Protein AF-A0A3D4FGC0-F1 (afdb_monomer_lite)

Sequence (82 aa):
MSNLNAIALLTATLRIATPLIFAALGGMFSERSGVVNIGLDGMMTIGAFFAVYGTYASGSPLIGIVCAMIAGGALALIHAVL

pLDDT: mean 92.66, std 7.6, range [55.06, 98.44]

Radius of gyration: 15.78 Å; chains: 1; bounding box: 44×25×35 Å

Foldseek 3Di:
DPDPPVVVVVVVCVVVVVVVVVLVVVQVVCVVVVHGCPCSVVLQVQLVVQLVVLCVVPVDSVSSNVSSCVRSVVVVVVSVVD

Secondary structure (DSSP, 8-state):
-----HHHHHHHHHHHHHHHHHHHHHHHHHHHTT---TTHHHHHHHHHHHHHHHHHHHS-HHHHHHHHHHHHHHHHHHHHH-

Structure (mmCIF, N/CA/C/O backbone):
data_AF-A0A3D4FGC0-F1
#
_entry.id   AF-A0A3D4FGC0-F1
#
loop_
_atom_site.group_PDB
_atom_site.id
_atom_site.type_symbol
_atom_site.label_atom_id
_atom_site.label_alt_id
_atom_site.label_comp_id
_atom_site.label_asym_id
_atom_site.label_entity_id
_atom_site.label_seq_id
_atom_site.pdbx_PDB_ins_code
_atom_site.Cartn_x
_atom_site.Cartn_y
_atom_site.Cartn_z
_atom_site.occupancy
_atom_site.B_iso_or_equiv
_atom_site.auth_seq_id
_atom_site.auth_comp_id
_atom_site.auth_asym_id
_atom_site.auth_atom_id
_atom_site.pdbx_PDB_model_num
ATOM 1 N N . MET A 1 1 ? 32.136 -9.197 -2.148 1.00 55.06 1 MET A N 1
ATOM 2 C CA . MET A 1 1 ? 31.515 -7.871 -1.909 1.00 55.06 1 MET A CA 1
ATOM 3 C C . MET A 1 1 ? 32.169 -6.758 -2.746 1.00 55.06 1 MET A C 1
ATOM 5 O O . MET A 1 1 ? 32.171 -5.607 -2.341 1.00 55.06 1 MET A O 1
ATOM 9 N N . SER A 1 2 ? 32.696 -7.073 -3.935 1.00 62.97 2 SER A N 1
ATOM 10 C CA . SER A 1 2 ? 33.579 -6.196 -4.725 1.00 62.97 2 SER A CA 1
ATOM 11 C C . SER A 1 2 ? 32.903 -5.447 -5.885 1.00 62.97 2 SER A C 1
ATOM 13 O O . SER A 1 2 ? 33.591 -4.742 -6.606 1.00 62.97 2 SER A O 1
ATOM 15 N N . ASN A 1 3 ? 31.578 -5.544 -6.051 1.00 62.50 3 ASN A N 1
ATOM 16 C CA . ASN A 1 3 ? 30.833 -4.862 -7.123 1.00 6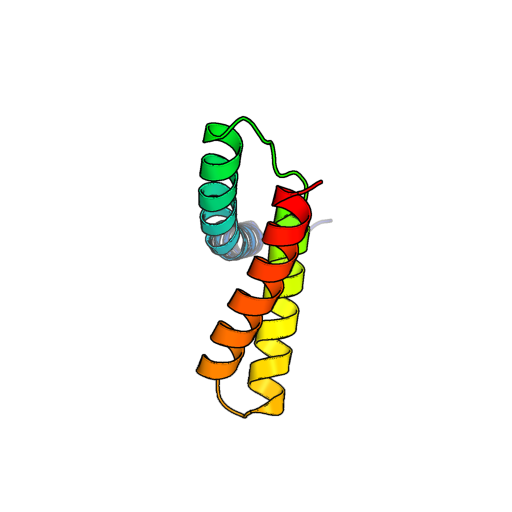2.50 3 ASN A CA 1
ATOM 17 C C . ASN A 1 3 ? 29.591 -4.138 -6.577 1.00 62.50 3 ASN A C 1
ATOM 19 O O . ASN A 1 3 ? 28.478 -4.324 -7.068 1.00 62.50 3 ASN A O 1
ATOM 23 N N . LEU A 1 4 ? 29.760 -3.334 -5.524 1.00 68.75 4 LEU A N 1
ATOM 24 C CA . LEU A 1 4 ? 28.736 -2.368 -5.124 1.00 68.75 4 LEU A CA 1
ATOM 25 C C . LEU A 1 4 ? 28.702 -1.258 -6.176 1.00 68.75 4 LEU A C 1
ATOM 27 O O . LEU A 1 4 ? 29.432 -0.274 -6.099 1.00 68.75 4 LEU A O 1
ATOM 31 N N . ASN A 1 5 ? 27.870 -1.447 -7.197 1.00 87.56 5 ASN A N 1
ATOM 32 C CA . ASN A 1 5 ? 27.607 -0.407 -8.174 1.00 87.56 5 ASN A CA 1
ATOM 33 C C . ASN A 1 5 ? 26.778 0.690 -7.491 1.00 87.56 5 ASN A C 1
ATOM 35 O O . ASN A 1 5 ? 25.567 0.541 -7.313 1.00 87.56 5 ASN A O 1
ATOM 39 N N . ALA A 1 6 ? 27.438 1.782 -7.099 1.00 88.38 6 ALA A N 1
ATOM 40 C CA . ALA A 1 6 ? 26.811 2.914 -6.418 1.00 88.38 6 ALA A CA 1
ATOM 41 C C . ALA A 1 6 ? 25.594 3.459 -7.188 1.00 88.38 6 ALA A C 1
ATOM 43 O O . ALA A 1 6 ? 24.600 3.845 -6.576 1.00 88.38 6 ALA A O 1
ATOM 44 N N . ILE A 1 7 ? 25.630 3.409 -8.524 1.00 91.50 7 ILE A N 1
ATOM 45 C CA . ILE A 1 7 ? 24.521 3.837 -9.386 1.00 91.50 7 ILE A CA 1
ATOM 46 C C . ILE A 1 7 ? 23.313 2.900 -9.230 1.00 91.50 7 ILE A C 1
ATOM 48 O O . ILE A 1 7 ? 22.176 3.361 -9.114 1.00 91.50 7 ILE A O 1
ATOM 52 N N . ALA A 1 8 ? 23.542 1.583 -9.183 1.00 91.31 8 ALA A N 1
ATOM 53 C CA . ALA A 1 8 ? 22.474 0.600 -8.994 1.00 91.31 8 ALA A CA 1
ATOM 54 C C . ALA A 1 8 ? 21.836 0.713 -7.601 1.00 91.31 8 ALA A C 1
ATOM 56 O O . ALA A 1 8 ? 20.610 0.667 -7.484 1.00 91.31 8 ALA A O 1
ATOM 57 N N . LEU A 1 9 ? 22.653 0.926 -6.561 1.00 92.44 9 LEU A N 1
ATOM 58 C CA . LEU A 1 9 ? 22.162 1.153 -5.202 1.00 92.44 9 LEU A CA 1
ATOM 59 C C . LEU A 1 9 ? 21.310 2.425 -5.131 1.00 92.44 9 LEU A C 1
ATOM 61 O O . LEU A 1 9 ? 20.188 2.376 -4.638 1.00 92.44 9 LEU A O 1
ATOM 65 N N . LEU A 1 10 ? 21.801 3.539 -5.685 1.00 93.25 10 LEU A N 1
ATOM 66 C CA . LEU A 1 10 ? 21.064 4.803 -5.719 1.00 93.25 10 LEU A CA 1
ATOM 67 C C . LEU A 1 10 ? 19.713 4.656 -6.435 1.00 93.25 10 LEU A C 1
ATOM 69 O O . LEU A 1 10 ? 18.695 5.138 -5.944 1.00 93.25 10 LEU A O 1
ATOM 73 N N . THR A 1 11 ? 19.688 3.940 -7.562 1.00 93.50 11 THR A N 1
ATOM 74 C CA . THR A 1 11 ? 18.457 3.703 -8.331 1.00 93.50 11 THR A CA 1
ATOM 75 C C . THR A 1 11 ? 17.438 2.887 -7.531 1.00 93.50 11 THR A C 1
ATOM 77 O O . THR A 1 11 ? 16.254 3.227 -7.506 1.00 93.50 11 THR A O 1
ATOM 80 N N . ALA A 1 12 ? 17.885 1.833 -6.838 1.00 92.81 12 ALA A N 1
ATOM 81 C CA . ALA A 1 12 ? 17.021 1.029 -5.976 1.00 92.81 12 ALA A CA 1
ATOM 82 C C . ALA A 1 12 ? 16.472 1.847 -4.795 1.00 92.81 12 ALA A C 1
ATOM 84 O O . ALA A 1 12 ? 15.270 1.799 -4.528 1.00 92.81 12 ALA A O 1
ATOM 85 N N . THR A 1 13 ? 17.323 2.652 -4.150 1.00 93.69 13 THR A N 1
ATOM 86 C CA . THR A 1 13 ? 16.929 3.538 -3.049 1.00 93.69 13 THR A CA 1
ATOM 87 C C . THR A 1 13 ? 15.830 4.504 -3.479 1.00 93.69 13 THR A C 1
ATOM 89 O O . THR A 1 13 ? 14.806 4.583 -2.810 1.00 93.69 13 THR A O 1
ATOM 92 N N . LEU A 1 14 ? 15.985 5.193 -4.615 1.00 93.88 14 LEU A N 1
ATOM 93 C CA . LEU A 1 14 ? 14.976 6.144 -5.101 1.00 93.88 14 LEU A CA 1
ATOM 94 C C . LEU A 1 14 ? 13.640 5.461 -5.436 1.00 93.88 14 LEU A C 1
ATOM 96 O O . LEU A 1 14 ? 12.566 5.984 -5.118 1.00 93.88 14 LEU A O 1
ATOM 100 N N . ARG A 1 15 ? 13.695 4.263 -6.033 1.00 92.94 15 ARG A N 1
ATOM 101 C CA . ARG A 1 15 ? 12.498 3.489 -6.384 1.00 92.94 15 ARG A CA 1
ATOM 102 C C . ARG A 1 15 ? 11.705 3.050 -5.152 1.00 92.94 15 ARG A C 1
ATOM 104 O O . ARG A 1 15 ? 10.481 3.071 -5.207 1.00 92.94 15 ARG A O 1
ATOM 111 N N . ILE A 1 16 ? 12.381 2.666 -4.069 1.00 92.00 16 ILE A N 1
ATOM 112 C CA . ILE A 1 16 ? 11.738 2.231 -2.816 1.00 92.00 16 ILE A CA 1
ATOM 113 C C . ILE A 1 16 ? 11.343 3.435 -1.946 1.00 92.00 16 ILE A C 1
ATOM 115 O O . ILE A 1 16 ? 10.293 3.415 -1.310 1.00 92.00 16 ILE A O 1
ATOM 119 N N . ALA A 1 17 ? 12.120 4.520 -1.962 1.00 94.31 17 ALA A N 1
ATOM 120 C CA . ALA A 1 17 ? 11.806 5.735 -1.214 1.00 94.31 17 ALA A CA 1
ATOM 121 C C . ALA A 1 17 ? 10.469 6.354 -1.647 1.00 94.31 17 ALA A C 1
ATOM 123 O O . ALA A 1 17 ? 9.716 6.828 -0.806 1.00 94.31 17 ALA A O 1
ATOM 124 N N . THR A 1 18 ? 10.147 6.313 -2.943 1.00 92.19 18 THR A N 1
ATOM 125 C CA . THR A 1 18 ? 8.914 6.911 -3.482 1.00 92.19 18 THR A CA 1
ATOM 126 C C . THR A 1 18 ? 7.636 6.358 -2.820 1.00 92.19 18 THR A C 1
ATOM 128 O O . THR A 1 18 ? 6.889 7.154 -2.251 1.00 92.19 18 THR A O 1
ATOM 131 N N . PRO A 1 19 ? 7.360 5.036 -2.819 1.00 90.50 19 PRO A N 1
ATOM 132 C CA . PRO A 1 19 ? 6.208 4.490 -2.099 1.00 90.50 19 PRO A CA 1
ATOM 133 C C . PRO A 1 19 ? 6.312 4.676 -0.578 1.00 90.50 19 PRO A C 1
ATOM 135 O O . PRO A 1 19 ? 5.300 4.958 0.063 1.00 90.50 19 PRO A O 1
ATOM 138 N N . LEU A 1 20 ? 7.516 4.598 0.002 1.00 93.06 20 LEU A N 1
ATOM 139 C CA . LEU A 1 20 ? 7.708 4.801 1.441 1.00 93.06 20 LEU A CA 1
ATOM 140 C C . LEU A 1 20 ? 7.367 6.225 1.898 1.00 93.06 20 LEU A C 1
ATOM 142 O O . LEU A 1 20 ? 6.841 6.384 2.993 1.00 93.06 20 LEU A O 1
ATOM 146 N N . ILE A 1 21 ? 7.604 7.254 1.077 1.00 94.31 21 ILE A N 1
ATOM 147 C CA . ILE A 1 21 ? 7.204 8.635 1.393 1.00 94.31 21 ILE A CA 1
ATOM 148 C C . ILE A 1 21 ? 5.679 8.734 1.507 1.00 94.31 21 ILE A C 1
ATOM 150 O O . ILE A 1 21 ? 5.176 9.349 2.445 1.00 94.31 21 ILE A O 1
ATOM 154 N N . PHE A 1 22 ? 4.929 8.095 0.603 1.00 91.12 22 PHE A N 1
ATOM 155 C CA . PHE A 1 22 ? 3.465 8.070 0.690 1.00 91.12 22 PHE A CA 1
ATOM 156 C C . PHE A 1 22 ? 2.973 7.332 1.935 1.00 91.12 22 PHE A C 1
ATOM 158 O O . PHE A 1 22 ? 2.053 7.806 2.603 1.00 91.12 22 PHE A O 1
ATOM 165 N N . ALA A 1 23 ? 3.611 6.214 2.287 1.00 92.12 23 ALA A N 1
ATOM 166 C CA . ALA A 1 23 ? 3.316 5.513 3.530 1.00 92.12 23 ALA A CA 1
ATOM 167 C C . ALA A 1 23 ? 3.614 6.406 4.751 1.00 92.12 23 ALA A C 1
ATOM 169 O O . ALA A 1 23 ? 2.758 6.562 5.622 1.00 92.12 23 ALA A O 1
ATOM 170 N N . ALA A 1 24 ? 4.786 7.049 4.792 1.00 93.12 24 ALA A N 1
ATOM 171 C CA . ALA A 1 24 ? 5.210 7.926 5.883 1.00 93.12 24 ALA A CA 1
ATOM 172 C C . ALA A 1 24 ? 4.264 9.120 6.085 1.00 93.12 24 ALA A C 1
ATOM 174 O O . ALA A 1 24 ? 3.982 9.487 7.223 1.00 93.12 24 ALA A O 1
ATOM 175 N N . LEU A 1 25 ? 3.708 9.684 5.006 1.00 94.38 25 LEU A N 1
ATOM 176 C CA . LEU A 1 25 ? 2.659 10.704 5.098 1.00 94.38 25 LEU A CA 1
ATOM 177 C C . LEU A 1 25 ? 1.415 10.175 5.829 1.00 94.38 25 LEU A C 1
ATOM 179 O O . LEU A 1 25 ? 0.871 10.871 6.682 1.00 94.38 25 LEU A O 1
ATOM 183 N N . GLY A 1 26 ? 0.993 8.938 5.547 1.00 91.56 26 GLY A N 1
ATOM 184 C CA . GLY A 1 26 ? -0.075 8.259 6.288 1.00 91.56 26 GLY A CA 1
ATOM 185 C C . GLY A 1 26 ? 0.266 8.056 7.769 1.00 91.56 26 GLY A C 1
ATOM 186 O O . GLY A 1 26 ? -0.547 8.358 8.642 1.00 91.56 26 GLY A O 1
ATOM 187 N N . GLY A 1 27 ? 1.492 7.610 8.054 1.00 93.75 27 GLY A N 1
ATOM 188 C CA . GLY A 1 27 ? 2.008 7.449 9.417 1.00 93.75 27 GLY A CA 1
ATOM 189 C C . GLY A 1 27 ? 2.022 8.759 10.209 1.00 93.75 27 GLY A C 1
ATOM 190 O O . GLY A 1 27 ? 1.571 8.782 11.351 1.00 93.75 27 GLY A O 1
ATOM 191 N N . MET A 1 28 ? 2.419 9.868 9.579 1.00 94.88 28 MET A N 1
ATOM 192 C CA . MET A 1 28 ? 2.386 11.201 10.185 1.00 94.88 28 MET A CA 1
ATOM 193 C C . MET A 1 28 ? 0.968 11.578 10.641 1.00 94.88 28 MET A C 1
ATOM 195 O O . MET A 1 28 ? 0.809 12.121 11.730 1.00 94.88 28 MET A O 1
ATOM 199 N N . PHE A 1 29 ? -0.082 11.274 9.866 1.00 93.31 29 PHE A N 1
ATOM 200 C CA . PHE A 1 29 ? -1.461 11.513 10.319 1.00 93.31 29 PHE A CA 1
ATOM 201 C C . PHE A 1 29 ? -1.815 10.683 11.559 1.00 93.31 29 PHE A C 1
ATOM 203 O O . PHE A 1 29 ? -2.435 11.210 12.485 1.00 93.31 29 PHE A O 1
ATOM 210 N N . SER A 1 30 ? -1.378 9.423 11.604 1.00 92.56 30 SER A N 1
ATOM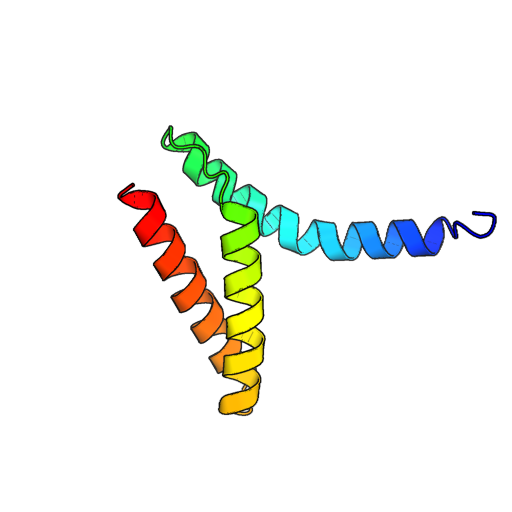 211 C CA . SER A 1 30 ? -1.549 8.554 12.772 1.00 92.56 30 SER A CA 1
ATOM 212 C C . SER A 1 30 ? -0.853 9.144 14.004 1.00 92.56 30 SER A C 1
ATOM 214 O O . SER A 1 30 ? -1.486 9.346 15.042 1.00 92.56 30 SER A O 1
ATOM 216 N N . GLU A 1 31 ? 0.409 9.556 13.871 1.00 95.00 31 GLU A N 1
ATOM 217 C CA . GLU A 1 31 ? 1.168 10.188 14.957 1.00 95.00 31 GLU A CA 1
ATOM 218 C C . GLU A 1 31 ? 0.519 11.489 15.444 1.00 95.00 31 GLU A C 1
ATOM 220 O O . GLU A 1 31 ? 0.488 11.761 16.644 1.00 95.00 31 GLU A O 1
ATOM 225 N N . ARG A 1 32 ? -0.076 12.276 14.537 1.00 94.56 32 ARG A N 1
ATOM 226 C CA . ARG A 1 32 ? -0.829 13.489 14.895 1.00 94.56 32 ARG A CA 1
ATOM 227 C C . ARG A 1 32 ? -2.095 13.196 15.703 1.00 94.56 32 ARG A C 1
ATOM 229 O O . ARG A 1 32 ? -2.511 14.068 16.461 1.00 94.56 32 ARG A O 1
ATOM 236 N N . SER A 1 33 ? -2.678 12.001 15.579 1.00 90.44 33 SER A N 1
ATOM 237 C CA . SER A 1 33 ? -3.771 11.527 16.445 1.00 90.44 33 SER A CA 1
ATOM 238 C C . SER A 1 33 ? -3.301 10.923 17.777 1.00 90.44 33 SER A C 1
ATOM 240 O O . SER A 1 33 ? -4.130 10.548 18.600 1.00 90.44 33 SER A O 1
ATOM 242 N N . GLY A 1 34 ? -1.986 10.856 18.016 1.00 91.81 34 GLY A N 1
ATOM 243 C CA . GLY A 1 34 ? -1.403 10.270 19.225 1.00 91.81 34 GLY A CA 1
ATOM 244 C C . GLY A 1 34 ? -1.258 8.745 19.182 1.00 91.81 34 GLY A C 1
ATOM 245 O O . GLY A 1 34 ? -0.913 8.150 20.200 1.00 91.81 34 GLY A O 1
ATOM 246 N N . VAL A 1 35 ? -1.484 8.114 18.023 1.00 91.81 35 VAL A N 1
ATOM 247 C CA . VAL A 1 35 ? -1.378 6.660 17.831 1.00 91.81 35 VAL A CA 1
ATOM 248 C C . VAL A 1 35 ? -0.263 6.364 16.834 1.00 91.81 35 VAL A C 1
ATOM 250 O O . VAL A 1 35 ? -0.365 6.687 15.651 1.00 91.81 35 VAL A O 1
ATOM 253 N N . VAL A 1 36 ? 0.823 5.749 17.297 1.00 91.25 36 VAL A N 1
ATOM 254 C CA . VAL A 1 36 ? 1.951 5.387 16.428 1.00 91.25 36 VAL A CA 1
ATOM 255 C C . VAL A 1 36 ? 1.639 4.085 15.691 1.00 91.25 36 VAL A C 1
ATOM 257 O O . VAL A 1 36 ? 1.464 3.037 16.311 1.00 91.25 36 VAL A O 1
ATOM 260 N N . ASN A 1 37 ? 1.625 4.135 14.358 1.00 91.50 37 ASN A N 1
ATOM 261 C CA . ASN A 1 37 ? 1.348 2.971 13.518 1.00 91.50 37 ASN A CA 1
ATOM 262 C C . ASN A 1 37 ? 2.643 2.260 13.091 1.00 91.50 37 ASN A C 1
ATOM 264 O O . ASN A 1 37 ? 3.208 2.530 12.031 1.00 91.50 37 ASN A O 1
ATOM 268 N N . ILE A 1 38 ? 3.094 1.309 13.912 1.00 91.38 38 ILE A N 1
ATOM 269 C CA . ILE A 1 38 ? 4.269 0.465 13.621 1.00 91.38 38 ILE A CA 1
ATOM 270 C C . ILE A 1 38 ? 3.972 -0.578 12.523 1.00 91.38 38 ILE A C 1
ATOM 272 O O . ILE A 1 38 ? 4.883 -1.083 11.872 1.00 91.38 38 ILE A O 1
ATOM 276 N N . GLY A 1 39 ? 2.694 -0.884 12.274 1.00 91.00 39 GLY A N 1
ATOM 277 C CA . GLY A 1 39 ? 2.252 -1.882 11.293 1.00 91.00 39 GLY A CA 1
ATOM 278 C C . GLY A 1 39 ? 2.203 -1.388 9.843 1.00 91.00 39 GLY A C 1
ATOM 279 O O . GLY A 1 39 ? 1.783 -2.138 8.960 1.00 91.00 39 GLY A O 1
ATOM 280 N N . LEU A 1 40 ? 2.614 -0.146 9.581 1.00 92.12 40 LEU A N 1
ATOM 281 C CA . LEU A 1 40 ? 2.476 0.531 8.289 1.00 92.12 40 LEU A CA 1
ATOM 282 C C . LEU A 1 40 ? 3.134 -0.226 7.119 1.00 92.12 40 LEU A C 1
ATOM 284 O O . LEU A 1 40 ? 2.542 -0.333 6.045 1.00 92.12 40 LEU A O 1
ATOM 288 N N . ASP A 1 41 ? 4.322 -0.799 7.329 1.00 90.50 41 ASP A N 1
ATOM 289 C CA . ASP A 1 41 ? 5.041 -1.573 6.301 1.00 90.50 41 ASP A CA 1
ATOM 290 C C . ASP A 1 41 ? 4.275 -2.857 5.913 1.00 90.50 41 ASP A C 1
ATOM 292 O O . ASP A 1 41 ? 4.197 -3.253 4.744 1.00 90.50 41 ASP A O 1
ATOM 296 N N . GLY A 1 42 ? 3.586 -3.458 6.890 1.00 92.75 42 GLY A N 1
ATOM 297 C CA . GLY A 1 42 ? 2.674 -4.580 6.673 1.00 92.75 42 GLY A CA 1
ATOM 298 C C . GLY A 1 42 ? 1.427 -4.178 5.884 1.00 92.75 42 GLY A C 1
ATOM 299 O O . GLY A 1 42 ? 1.049 -4.874 4.939 1.00 92.75 42 GLY A O 1
ATOM 300 N N . MET A 1 43 ? 0.821 -3.028 6.205 1.00 95.12 43 MET A N 1
ATOM 301 C CA . MET A 1 43 ? -0.329 -2.497 5.455 1.00 95.12 43 MET A CA 1
ATOM 302 C C . MET A 1 43 ? 0.036 -2.213 3.993 1.00 95.12 43 MET A C 1
ATOM 304 O O . MET A 1 43 ? -0.732 -2.549 3.090 1.00 95.12 43 MET A O 1
ATOM 308 N N . MET A 1 44 ? 1.230 -1.661 3.752 1.00 94.88 44 MET A N 1
ATOM 309 C CA . MET A 1 44 ? 1.754 -1.425 2.406 1.00 94.88 44 MET A CA 1
ATOM 310 C C . MET A 1 44 ? 1.958 -2.741 1.642 1.00 94.88 44 MET A C 1
ATOM 312 O O . MET A 1 44 ? 1.527 -2.859 0.493 1.00 94.88 44 MET A O 1
ATOM 316 N N . THR A 1 45 ? 2.555 -3.748 2.286 1.00 94.75 45 THR A N 1
ATOM 317 C CA . THR A 1 45 ? 2.796 -5.069 1.680 1.00 94.75 45 THR A CA 1
ATOM 318 C C . THR A 1 45 ? 1.488 -5.783 1.326 1.00 94.75 45 THR A C 1
ATOM 320 O O . THR A 1 45 ? 1.359 -6.339 0.233 1.00 94.75 45 THR A O 1
ATOM 323 N N . ILE A 1 46 ? 0.482 -5.718 2.204 1.00 96.94 46 ILE A N 1
ATOM 324 C CA . ILE A 1 46 ? -0.852 -6.277 1.942 1.00 96.94 46 ILE A CA 1
ATOM 325 C C . ILE A 1 46 ? -1.537 -5.543 0.789 1.00 96.94 46 ILE A C 1
ATOM 327 O O . ILE A 1 46 ? -2.051 -6.191 -0.125 1.00 96.94 46 ILE A O 1
ATOM 331 N N . GLY A 1 47 ? -1.494 -4.208 0.776 1.00 96.69 47 GLY A N 1
ATOM 332 C CA . GLY A 1 47 ? -2.008 -3.417 -0.340 1.00 96.69 47 GLY A CA 1
ATOM 333 C C . GLY A 1 47 ? -1.360 -3.814 -1.670 1.00 96.69 47 GLY A C 1
ATOM 334 O O . GLY A 1 47 ? -2.065 -4.058 -2.648 1.00 96.69 47 GLY A O 1
ATOM 335 N N . ALA A 1 48 ? -0.033 -3.968 -1.699 1.00 95.94 48 ALA A N 1
ATOM 336 C CA . ALA A 1 48 ? 0.702 -4.386 -2.892 1.00 95.94 48 ALA A CA 1
ATOM 337 C C . ALA A 1 48 ? 0.283 -5.782 -3.390 1.00 95.94 48 ALA A C 1
ATOM 339 O O . ALA A 1 48 ? 0.072 -5.967 -4.590 1.00 95.94 48 ALA A O 1
ATOM 340 N N . PHE A 1 49 ? 0.105 -6.750 -2.485 1.00 97.44 49 PHE A N 1
ATOM 341 C CA . PHE A 1 49 ? -0.373 -8.088 -2.842 1.00 97.44 49 PHE A CA 1
ATOM 342 C C . PHE A 1 49 ? -1.771 -8.045 -3.476 1.00 97.44 49 PHE A C 1
ATOM 344 O O . PHE A 1 49 ? -1.974 -8.583 -4.568 1.00 97.44 49 PHE A O 1
ATOM 351 N N . PHE A 1 50 ? -2.726 -7.359 -2.838 1.00 98.12 50 PHE A N 1
ATOM 352 C CA . PHE A 1 50 ? -4.091 -7.260 -3.357 1.00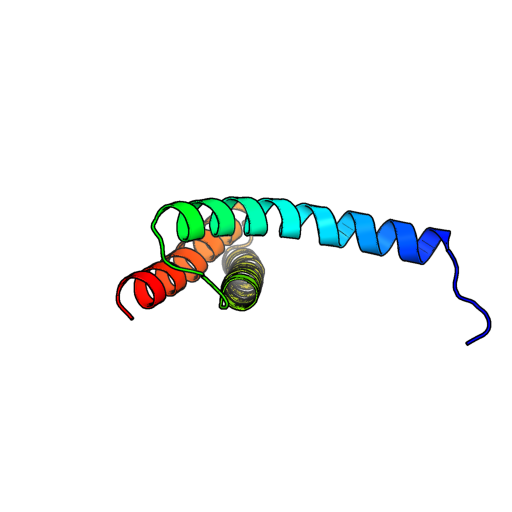 98.12 50 PHE A CA 1
ATOM 353 C C . PHE A 1 50 ? -4.189 -6.410 -4.632 1.00 98.12 50 PHE A C 1
ATOM 355 O O . PHE A 1 50 ? -5.065 -6.676 -5.456 1.00 98.12 50 PHE A O 1
ATOM 362 N N . ALA A 1 51 ? -3.266 -5.468 -4.856 1.00 98.00 51 ALA A N 1
ATOM 363 C CA . ALA A 1 51 ? -3.145 -4.755 -6.127 1.00 98.00 51 ALA A CA 1
ATOM 364 C C . ALA A 1 51 ? -2.846 -5.710 -7.286 1.00 98.00 51 ALA A C 1
ATOM 366 O O . ALA A 1 51 ? -3.527 -5.694 -8.317 1.00 98.00 51 ALA A O 1
ATOM 367 N N . VAL A 1 52 ? -1.832 -6.560 -7.104 1.00 97.94 52 VAL A N 1
ATOM 368 C CA . VAL A 1 52 ? -1.412 -7.541 -8.110 1.00 97.94 52 VAL A CA 1
ATOM 369 C C . VAL A 1 52 ? -2.497 -8.593 -8.305 1.00 97.94 52 VAL A C 1
ATOM 371 O O . VAL A 1 52 ? -2.873 -8.865 -9.442 1.00 97.94 52 VAL A O 1
ATOM 374 N N . TYR A 1 53 ? -3.054 -9.130 -7.216 1.00 98.06 53 TYR A N 1
ATOM 375 C CA . TYR A 1 53 ? -4.127 -10.120 -7.282 1.00 98.06 53 TYR A CA 1
ATOM 376 C C . TYR A 1 53 ? -5.378 -9.577 -7.987 1.00 98.06 53 TYR A C 1
ATOM 378 O O . TYR A 1 53 ? -5.893 -10.221 -8.898 1.00 98.06 53 TYR A O 1
ATOM 386 N N . GLY A 1 54 ? -5.839 -8.375 -7.624 1.00 98.06 54 GLY A N 1
ATOM 387 C CA . GLY A 1 54 ? -7.004 -7.744 -8.247 1.00 98.06 54 GLY A CA 1
ATOM 388 C C . GLY A 1 54 ? -6.782 -7.436 -9.729 1.00 98.06 54 GLY A C 1
ATOM 389 O O . GLY A 1 54 ? -7.669 -7.679 -10.549 1.00 98.06 54 GLY A O 1
ATOM 390 N N . THR A 1 55 ? -5.579 -6.981 -10.097 1.00 98.44 55 THR A N 1
ATOM 391 C CA . THR A 1 55 ? -5.200 -6.775 -11.507 1.00 98.44 55 THR A CA 1
ATOM 392 C C . THR A 1 55 ? -5.184 -8.095 -12.274 1.00 98.44 55 THR A C 1
ATOM 394 O O . THR A 1 55 ? -5.719 -8.166 -13.376 1.00 98.44 55 THR A O 1
ATOM 397 N N . TYR A 1 56 ? -4.615 -9.150 -11.686 1.00 98.00 56 TYR A N 1
ATOM 398 C CA . TYR A 1 56 ? -4.547 -10.477 -12.295 1.00 98.00 56 TYR A CA 1
ATOM 399 C C . TYR A 1 56 ? -5.938 -11.091 -12.503 1.00 98.00 56 TYR A C 1
ATOM 401 O O . TYR A 1 56 ? -6.239 -11.572 -13.590 1.00 98.00 56 TYR A O 1
ATOM 409 N N . ALA A 1 57 ? -6.802 -11.034 -11.487 1.00 97.50 57 ALA A N 1
ATOM 410 C CA . ALA A 1 57 ? -8.130 -11.638 -11.536 1.00 97.50 57 ALA A CA 1
ATOM 411 C C . ALA A 1 57 ? -9.093 -10.910 -12.489 1.00 97.50 57 ALA A C 1
ATOM 413 O O . ALA A 1 57 ? -9.972 -11.538 -13.072 1.00 97.50 57 ALA A O 1
ATOM 414 N N . SER A 1 58 ? -8.948 -9.591 -12.639 1.00 97.31 58 SER A N 1
ATOM 415 C CA . SER A 1 58 ? -9.870 -8.770 -13.436 1.00 97.31 58 SER A CA 1
ATOM 416 C C . SER A 1 58 ? -9.339 -8.360 -14.812 1.00 97.31 58 SER A C 1
ATOM 418 O O . SER A 1 58 ? -10.106 -7.874 -15.641 1.00 97.31 58 SER A O 1
ATOM 420 N N . GLY A 1 59 ? -8.030 -8.477 -15.043 1.00 96.75 59 GLY A N 1
ATOM 421 C CA . GLY A 1 59 ? -7.350 -7.920 -16.215 1.00 96.75 59 GLY A CA 1
ATOM 422 C C . GLY A 1 59 ? -7.238 -6.388 -16.223 1.00 96.75 59 GLY A C 1
ATOM 423 O O . GLY A 1 59 ? -6.680 -5.832 -17.167 1.00 96.75 59 GLY A O 1
ATOM 424 N N . SER A 1 60 ? -7.742 -5.687 -15.197 1.00 97.31 60 SER A N 1
ATOM 425 C CA . SER A 1 60 ? -7.752 -4.222 -15.124 1.00 97.31 60 SER A CA 1
ATOM 426 C C . SER A 1 60 ? -6.881 -3.703 -13.974 1.00 97.31 60 SER A C 1
ATOM 428 O O . SER A 1 60 ? -7.178 -3.980 -12.807 1.00 97.31 60 SER A O 1
ATOM 430 N N . PRO A 1 61 ? -5.858 -2.873 -14.254 1.00 96.81 61 PRO A N 1
ATOM 431 C CA . PRO A 1 61 ? -5.037 -2.249 -13.214 1.00 96.81 61 PRO A CA 1
ATOM 432 C C . PRO A 1 61 ? -5.842 -1.383 -12.238 1.00 96.81 61 PRO A C 1
ATOM 434 O O . PRO A 1 61 ? -5.503 -1.288 -11.060 1.00 96.81 61 PRO A O 1
ATOM 437 N N . LEU A 1 62 ? -6.933 -0.770 -12.708 1.00 97.69 62 LEU A N 1
ATOM 438 C CA . LEU A 1 62 ? -7.791 0.076 -11.876 1.00 97.69 62 LEU A CA 1
ATOM 439 C C . LEU A 1 62 ? -8.493 -0.732 -10.782 1.00 97.69 62 LEU A C 1
ATOM 441 O O . LEU A 1 62 ? -8.580 -0.280 -9.644 1.00 97.69 62 LEU A O 1
ATOM 445 N N . ILE A 1 63 ? -8.949 -1.945 -11.106 1.00 97.75 63 ILE A N 1
ATOM 446 C CA . ILE A 1 63 ? -9.569 -2.838 -10.119 1.00 97.75 63 ILE A CA 1
ATOM 447 C C . ILE A 1 63 ? -8.526 -3.276 -9.087 1.00 97.75 63 ILE A C 1
ATOM 449 O O . ILE A 1 63 ? -8.826 -3.291 -7.897 1.00 97.75 63 ILE A O 1
ATOM 453 N N . GLY A 1 64 ? -7.285 -3.532 -9.513 1.00 98.12 64 GLY A N 1
ATOM 454 C CA . GLY A 1 64 ? -6.166 -3.765 -8.599 1.00 98.12 64 GLY A CA 1
ATOM 455 C C . GLY A 1 64 ? -5.978 -2.634 -7.586 1.00 98.12 64 GLY A C 1
ATOM 456 O O . GLY A 1 64 ? -5.914 -2.891 -6.385 1.00 98.12 64 GLY A O 1
ATOM 457 N N . ILE A 1 65 ? -5.962 -1.377 -8.040 1.00 97.19 65 ILE A N 1
ATOM 458 C CA . ILE A 1 65 ? -5.838 -0.210 -7.146 1.00 97.19 65 ILE A CA 1
ATOM 459 C C . ILE A 1 65 ? -6.967 -0.194 -6.108 1.00 97.19 65 ILE A C 1
ATOM 461 O O . ILE A 1 65 ? -6.703 -0.027 -4.917 1.00 97.19 65 ILE A O 1
ATOM 465 N N . VAL A 1 66 ? -8.212 -0.429 -6.531 1.00 98.19 66 VAL A N 1
ATOM 466 C CA . VAL A 1 66 ? -9.363 -0.482 -5.615 1.00 98.19 66 VAL A CA 1
ATOM 467 C C . VAL A 1 66 ? -9.216 -1.625 -4.603 1.00 98.19 66 VAL A C 1
ATOM 469 O O . VAL A 1 66 ? -9.421 -1.411 -3.409 1.00 98.19 66 VAL A O 1
ATOM 472 N N . CYS A 1 67 ? -8.796 -2.818 -5.038 1.00 98.00 67 CYS A N 1
ATOM 473 C CA . CYS A 1 67 ? -8.529 -3.944 -4.139 1.00 98.00 67 CYS A CA 1
ATOM 474 C C . CYS A 1 67 ? -7.448 -3.613 -3.098 1.00 98.00 67 CYS A C 1
ATOM 476 O O . CYS A 1 67 ? -7.614 -3.939 -1.923 1.00 98.00 67 CYS A O 1
ATOM 478 N N . ALA A 1 68 ? -6.373 -2.935 -3.505 1.00 97.56 68 ALA A N 1
ATOM 479 C CA . ALA A 1 68 ? -5.305 -2.498 -2.610 1.00 97.56 68 ALA A CA 1
ATOM 480 C C . ALA A 1 68 ? -5.805 -1.505 -1.551 1.00 97.56 68 ALA A C 1
ATOM 482 O O . ALA A 1 68 ? -5.502 -1.662 -0.367 1.00 97.56 68 ALA A O 1
ATOM 483 N N . MET A 1 69 ? -6.603 -0.516 -1.970 1.00 97.12 69 MET A N 1
ATOM 484 C CA . MET A 1 69 ? -7.206 0.475 -1.074 1.00 97.12 69 MET A CA 1
ATOM 485 C C . MET A 1 69 ? -8.122 -0.185 -0.041 1.00 97.12 69 MET A C 1
ATOM 487 O O . MET A 1 69 ? -8.038 0.137 1.142 1.00 97.12 69 MET A O 1
ATOM 491 N N . ILE A 1 70 ? -8.964 -1.129 -0.473 1.00 98.00 70 ILE A N 1
ATOM 492 C CA . ILE A 1 70 ? -9.881 -1.849 0.419 1.00 98.00 70 ILE A CA 1
ATOM 493 C C . ILE A 1 70 ? -9.100 -2.715 1.411 1.00 98.00 70 ILE A C 1
ATOM 495 O O . ILE A 1 70 ? -9.374 -2.658 2.606 1.00 98.00 70 ILE A O 1
ATOM 499 N N . ALA A 1 71 ? -8.114 -3.488 0.948 1.00 97.75 71 ALA A N 1
ATOM 500 C CA . ALA A 1 71 ? -7.348 -4.383 1.814 1.00 97.75 71 ALA A CA 1
ATOM 501 C C . ALA A 1 71 ? -6.488 -3.622 2.838 1.00 97.75 71 ALA A C 1
ATOM 503 O O . ALA A 1 71 ? -6.514 -3.942 4.027 1.00 97.75 71 ALA A O 1
ATOM 504 N N . GLY A 1 72 ? -5.762 -2.589 2.395 1.00 96.25 72 GLY A N 1
ATOM 505 C CA . GLY A 1 72 ? -4.974 -1.734 3.285 1.00 96.25 72 GLY A CA 1
ATOM 506 C C . GLY A 1 72 ? -5.858 -0.953 4.261 1.00 96.25 72 GLY A C 1
ATOM 507 O O . GLY A 1 72 ? -5.563 -0.903 5.453 1.00 96.25 72 GLY A O 1
ATOM 508 N N . GLY A 1 73 ? -6.983 -0.415 3.777 1.00 95.56 73 GLY A N 1
ATOM 509 C CA . GLY A 1 73 ? -7.968 0.281 4.602 1.00 95.56 73 GLY A CA 1
ATOM 510 C C . GLY A 1 73 ? -8.603 -0.623 5.657 1.00 95.56 73 GLY A C 1
ATOM 511 O O . GLY A 1 73 ? -8.720 -0.219 6.808 1.00 95.56 73 GLY A O 1
ATOM 512 N N . ALA A 1 74 ? -8.943 -1.867 5.311 1.00 96.75 74 ALA A N 1
ATOM 513 C CA . ALA A 1 74 ? -9.462 -2.843 6.268 1.00 96.75 74 ALA A CA 1
ATOM 514 C C . ALA A 1 74 ? -8.456 -3.131 7.393 1.00 96.75 74 ALA A C 1
ATOM 516 O O . ALA A 1 74 ? -8.834 -3.165 8.562 1.00 96.75 74 ALA A O 1
ATOM 517 N N . LEU A 1 75 ? -7.168 -3.271 7.063 1.00 95.19 75 LEU A N 1
ATOM 518 C CA . LEU A 1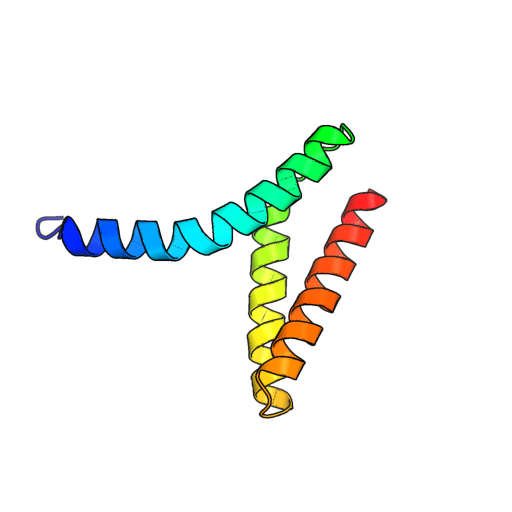 75 ? -6.122 -3.443 8.071 1.00 95.19 75 LEU A CA 1
ATOM 519 C C . LEU A 1 75 ? -5.939 -2.199 8.950 1.00 95.19 75 LEU A C 1
ATOM 521 O O . LEU A 1 75 ? -5.768 -2.319 10.162 1.00 95.19 75 LEU A O 1
ATOM 525 N N . ALA A 1 76 ? -5.998 -1.010 8.348 1.00 94.25 76 ALA A N 1
ATOM 526 C CA . ALA A 1 76 ? -5.929 0.249 9.081 1.00 94.25 76 ALA A CA 1
ATOM 527 C C . ALA A 1 76 ? -7.119 0.412 10.040 1.00 94.25 76 ALA A C 1
ATOM 529 O O . ALA A 1 76 ? -6.933 0.882 11.157 1.00 94.25 76 ALA A O 1
ATOM 530 N N . LEU A 1 77 ? -8.320 -0.030 9.648 1.00 94.25 77 LEU A N 1
ATOM 531 C CA . LEU A 1 77 ? -9.498 -0.048 10.521 1.00 94.25 77 LEU A CA 1
ATOM 532 C C . LEU A 1 77 ? -9.325 -1.002 11.705 1.00 94.25 77 LEU A C 1
ATOM 534 O O . LEU A 1 77 ? -9.730 -0.663 12.811 1.00 94.25 77 LEU A O 1
ATOM 538 N N . ILE A 1 78 ? -8.701 -2.165 11.495 1.00 93.62 78 ILE A N 1
ATOM 539 C CA . ILE A 1 78 ? -8.365 -3.082 12.593 1.00 93.62 78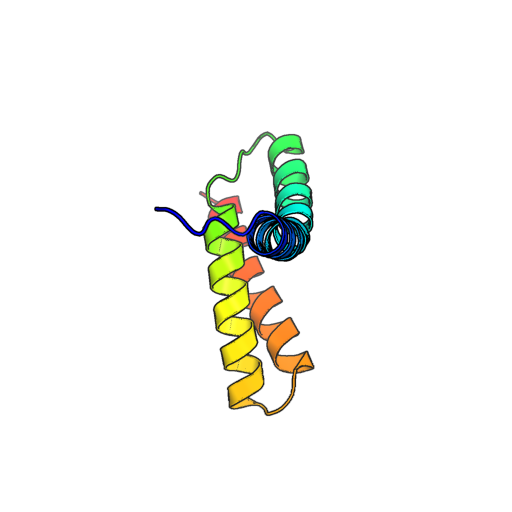 ILE A CA 1
ATOM 540 C C . ILE A 1 78 ? -7.395 -2.401 13.568 1.00 93.62 78 ILE A C 1
ATOM 542 O O . ILE A 1 78 ? -7.634 -2.418 14.772 1.00 93.62 78 ILE A O 1
ATOM 546 N N . HIS A 1 79 ? -6.340 -1.756 13.056 1.00 91.69 79 HIS A N 1
ATOM 547 C CA . HIS A 1 79 ? -5.392 -1.001 13.883 1.00 91.69 79 HIS A CA 1
ATOM 548 C C . HIS A 1 79 ? -6.040 0.189 14.604 1.00 91.69 79 HIS A C 1
ATOM 550 O O . HIS A 1 79 ? -5.643 0.510 15.711 1.00 91.69 79 HIS A O 1
ATOM 556 N N . ALA A 1 80 ? -7.050 0.828 14.013 1.00 91.50 80 ALA A N 1
ATOM 557 C CA . ALA A 1 80 ? -7.734 1.957 14.639 1.00 91.50 80 ALA A CA 1
ATOM 558 C C . ALA A 1 80 ? -8.524 1.575 15.906 1.00 91.50 80 ALA A C 1
ATOM 560 O O . ALA A 1 80 ? -8.857 2.456 16.696 1.00 91.50 80 ALA A O 1
ATOM 561 N N . VAL A 1 81 ? -8.862 0.292 16.083 1.00 89.12 81 VAL A N 1
ATOM 562 C CA . VAL A 1 81 ? -9.671 -0.205 17.211 1.00 89.12 81 VAL A CA 1
ATOM 563 C C . VAL A 1 81 ? -8.826 -0.933 18.271 1.00 89.12 81 VAL A C 1
ATOM 565 O O . VAL A 1 81 ? -9.285 -1.07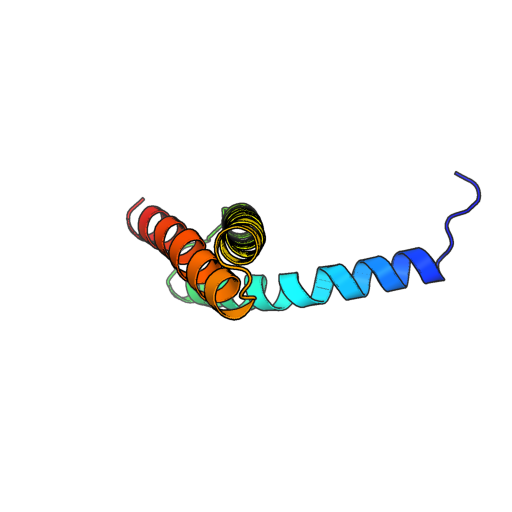0 19.404 1.00 89.12 81 VAL A O 1
ATOM 568 N N . LEU A 1 82 ? -7.621 -1.397 17.920 1.00 80.56 82 LEU A N 1
ATOM 569 C CA . LEU A 1 82 ? -6.691 -2.133 18.794 1.00 80.56 82 LEU A CA 1
ATOM 570 C C . LEU A 1 82 ? -5.613 -1.219 19.381 1.00 80.56 82 LEU A C 1
ATOM 572 O O . LEU A 1 82 ? -5.410 -1.293 20.612 1.00 80.56 82 LEU A O 1
#